Protein AF-A0A523G221-F1 (afdb_monomer_lite)

Foldseek 3Di:
DDVVLVVLLCVVCVVVVHHSVVSLVVLVVVQVVVCPDPDHGDPSVVSSVVVSVVVVVVVVVVD

Secondary structure (DSSP, 8-state):
--HHHHHHHHHHHHHTTS-HHHHHHHHHHHHHHGGGSSSPPPPHHHHHHHHHHHHHHHHHTT-

Sequence (63 aa):
MEDAFWQEIRRAAEEQGISTARLIERIDQARMADASSATLPPNLSSALRLYVLARLQARAGKG

pLDDT: mean 90.23, std 12.74, range [44.22, 98.5]

Structure (mmCIF, N/CA/C/O backbone):
data_AF-A0A523G221-F1
#
_entry.id   AF-A0A523G221-F1
#
loop_
_atom_site.group_PDB
_atom_site.id
_atom_site.type_symbol
_atom_site.label_atom_id
_atom_site.label_alt_id
_atom_site.label_comp_id
_atom_site.label_asym_id
_atom_site.label_entity_id
_atom_site.label_seq_id
_atom_site.pdbx_PDB_ins_code
_atom_site.Cartn_x
_atom_site.Cartn_y
_atom_site.Cartn_z
_atom_site.occupancy
_atom_site.B_iso_or_equiv
_atom_site.auth_seq_id
_atom_site.auth_comp_id
_atom_site.auth_asym_id
_atom_site.auth_atom_id
_atom_site.pdbx_PDB_model_num
ATOM 1 N N . MET A 1 1 ? 7.721 11.287 -0.074 1.00 85.69 1 MET A N 1
ATOM 2 C CA . MET A 1 1 ? 6.281 11.070 -0.311 1.00 85.69 1 MET A CA 1
ATOM 3 C C . MET A 1 1 ? 5.522 12.034 0.572 1.00 85.69 1 MET A C 1
ATOM 5 O O . MET A 1 1 ? 5.973 12.291 1.679 1.00 85.69 1 MET A O 1
ATOM 9 N N . GLU A 1 2 ? 4.444 12.594 0.050 1.00 96.56 2 GLU A N 1
ATOM 10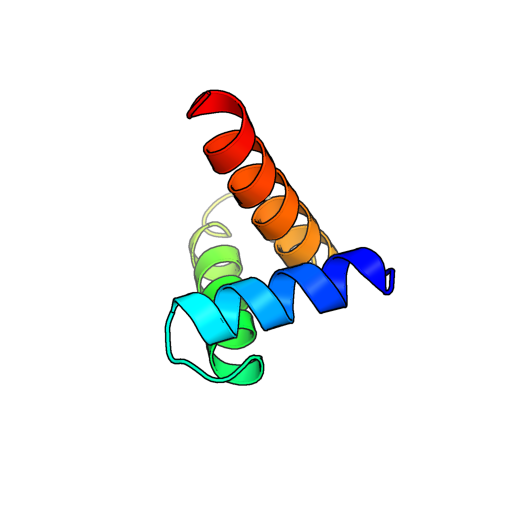 C CA . GLU A 1 2 ? 3.667 13.671 0.649 1.00 96.56 2 GLU A CA 1
ATOM 11 C C . GLU A 1 2 ? 2.639 13.099 1.644 1.00 96.56 2 GLU A C 1
ATOM 13 O O . GLU A 1 2 ? 2.152 11.979 1.466 1.00 96.56 2 GLU A O 1
ATOM 18 N N . ASP A 1 3 ? 2.281 13.859 2.682 1.00 96.62 3 ASP A N 1
ATOM 19 C CA . ASP A 1 3 ? 1.427 13.378 3.782 1.00 96.62 3 ASP A CA 1
ATOM 20 C C . ASP A 1 3 ? 0.052 12.879 3.327 1.00 96.62 3 ASP A C 1
ATOM 22 O O . ASP A 1 3 ? -0.461 11.898 3.870 1.00 96.62 3 ASP A O 1
ATOM 26 N N . ALA A 1 4 ? -0.518 13.503 2.293 1.00 96.50 4 ALA A N 1
ATOM 27 C CA . ALA A 1 4 ? -1.790 13.086 1.708 1.00 96.50 4 ALA A CA 1
ATOM 28 C C . ALA A 1 4 ? -1.748 11.630 1.202 1.00 96.50 4 ALA A C 1
ATOM 30 O O . ALA A 1 4 ? -2.692 10.870 1.417 1.00 96.50 4 ALA A O 1
ATOM 31 N N . PHE A 1 5 ? -0.627 11.195 0.612 1.00 97.62 5 PHE A N 1
ATOM 32 C CA . PHE A 1 5 ? -0.456 9.798 0.205 1.00 97.62 5 PHE A CA 1
ATOM 33 C C . PHE A 1 5 ? -0.362 8.873 1.420 1.00 97.62 5 PHE A C 1
ATOM 35 O O . PHE A 1 5 ? -0.981 7.812 1.428 1.00 97.62 5 PHE A O 1
ATOM 42 N N . TRP A 1 6 ? 0.352 9.273 2.477 1.00 97.88 6 TRP A N 1
ATOM 43 C CA . TRP A 1 6 ? 0.439 8.473 3.703 1.00 97.88 6 TRP A CA 1
ATOM 44 C C . TRP A 1 6 ? -0.907 8.290 4.401 1.00 97.88 6 TRP A C 1
ATOM 46 O O . TRP A 1 6 ? -1.139 7.239 5.000 1.00 97.88 6 TRP A O 1
ATOM 56 N N . GLN A 1 7 ? -1.778 9.298 4.358 1.00 98.12 7 GLN A N 1
ATOM 57 C CA . GLN A 1 7 ? -3.134 9.196 4.896 1.00 98.12 7 GLN A CA 1
ATOM 58 C C . GLN A 1 7 ? -3.967 8.185 4.105 1.00 98.12 7 GLN A C 1
ATOM 60 O O . GLN 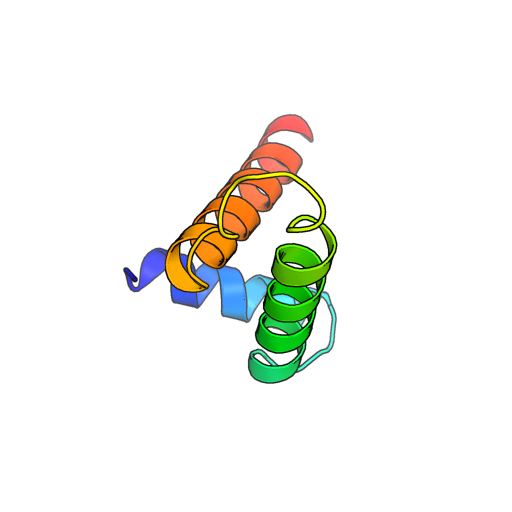A 1 7 ? -4.590 7.314 4.707 1.00 98.12 7 GLN A O 1
ATOM 65 N N . GLU A 1 8 ? -3.924 8.231 2.771 1.00 98.06 8 GLU A N 1
ATOM 66 C CA . GLU A 1 8 ? -4.667 7.271 1.948 1.00 98.06 8 GLU A CA 1
ATOM 67 C C . GLU A 1 8 ? -4.114 5.845 2.040 1.00 98.06 8 GLU A C 1
ATOM 69 O O . GLU A 1 8 ? -4.895 4.896 2.009 1.00 98.06 8 GLU A O 1
ATOM 74 N N . ILE A 1 9 ? -2.802 5.664 2.224 1.00 98.25 9 ILE A N 1
ATOM 75 C CA . ILE A 1 9 ? -2.209 4.337 2.465 1.00 98.25 9 ILE A CA 1
ATOM 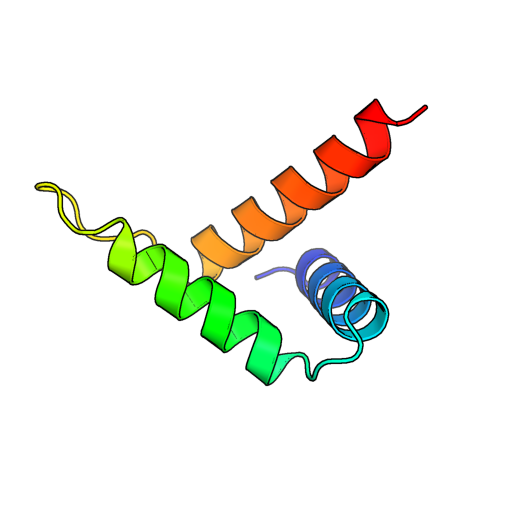76 C C . ILE A 1 9 ? -2.669 3.781 3.816 1.00 98.25 9 ILE A C 1
ATOM 78 O O . ILE A 1 9 ? -3.048 2.615 3.893 1.00 98.25 9 ILE A O 1
ATOM 82 N N . ARG A 1 10 ? -2.680 4.606 4.873 1.00 98.44 10 ARG A N 1
ATOM 83 C CA . ARG A 1 10 ? -3.201 4.204 6.190 1.00 98.44 10 ARG A CA 1
ATOM 84 C C . ARG A 1 10 ? -4.675 3.818 6.111 1.00 98.44 10 ARG A C 1
ATOM 86 O O . ARG A 1 10 ? -5.027 2.716 6.515 1.00 98.44 10 ARG A O 1
ATOM 93 N N . ARG A 1 11 ? -5.499 4.656 5.475 1.00 98.25 11 ARG A N 1
ATOM 94 C CA . ARG A 1 11 ? -6.920 4.371 5.231 1.00 98.25 11 ARG A CA 1
ATOM 95 C C . ARG A 1 11 ? -7.114 3.063 4.458 1.00 98.25 11 ARG A C 1
ATOM 97 O O . ARG A 1 11 ? -7.958 2.253 4.816 1.00 98.25 11 ARG A O 1
ATOM 104 N N . ALA A 1 12 ? -6.325 2.833 3.409 1.00 98.00 12 ALA A N 1
ATOM 105 C CA . ALA A 1 12 ? -6.410 1.612 2.613 1.00 98.00 12 ALA A CA 1
ATOM 106 C C . ALA A 1 12 ? -6.005 0.355 3.399 1.00 98.00 12 ALA A C 1
ATOM 108 O O . ALA A 1 12 ? -6.554 -0.717 3.147 1.00 98.00 12 ALA A O 1
ATOM 109 N N . ALA A 1 13 ? -5.047 0.469 4.322 1.00 98.38 13 ALA A N 1
ATOM 110 C CA . ALA A 1 13 ? -4.650 -0.625 5.203 1.00 98.38 13 ALA A CA 1
ATOM 111 C C . ALA A 1 13 ? -5.748 -0.935 6.235 1.00 98.38 13 ALA A C 1
ATOM 113 O O . ALA A 1 13 ? -6.108 -2.099 6.407 1.00 98.38 13 ALA A O 1
ATOM 114 N N . GLU A 1 14 ? -6.338 0.105 6.834 1.00 98.38 14 GLU A N 1
ATOM 115 C CA . GLU A 1 14 ? -7.476 0.004 7.758 1.00 98.38 14 GLU A CA 1
ATOM 116 C C . GLU A 1 14 ? -8.690 -0.665 7.098 1.00 98.38 14 GLU A C 1
ATOM 118 O O . GLU A 1 14 ? -9.231 -1.623 7.644 1.00 98.38 14 GLU A O 1
ATOM 123 N N . GLU A 1 15 ? -9.072 -0.238 5.890 1.00 97.38 15 GLU A N 1
ATOM 124 C CA . GLU A 1 15 ? -10.172 -0.844 5.119 1.00 97.38 15 GLU A CA 1
ATOM 125 C C . GLU A 1 15 ? -9.930 -2.323 4.781 1.00 97.38 15 GLU A C 1
ATOM 127 O O . GLU A 1 15 ? -10.876 -3.098 4.657 1.00 97.38 15 GLU A O 1
ATOM 132 N N . GLN A 1 16 ? -8.665 -2.724 4.633 1.00 96.81 16 GLN A N 1
ATOM 133 C CA . GLN A 1 16 ? -8.269 -4.112 4.384 1.00 96.81 16 GLN A CA 1
ATOM 134 C C . GLN A 1 16 ? -8.069 -4.926 5.672 1.00 96.81 16 GLN A C 1
ATOM 136 O O . GLN A 1 16 ? -7.771 -6.117 5.585 1.00 96.81 16 GLN A O 1
ATOM 141 N N . GLY A 1 17 ? -8.190 -4.311 6.854 1.00 98.19 17 GLY A N 1
ATOM 142 C CA . GLY A 1 17 ? -7.948 -4.969 8.139 1.00 98.19 17 GLY A CA 1
ATOM 143 C C . GLY A 1 17 ? -6.499 -5.435 8.336 1.00 98.19 17 GLY A C 1
ATOM 144 O O . GLY A 1 17 ? -6.261 -6.411 9.045 1.00 98.19 17 GLY A O 1
ATOM 145 N N . ILE A 1 18 ? -5.526 -4.779 7.693 1.00 98.50 18 ILE A N 1
ATOM 146 C CA . ILE A 1 18 ? -4.095 -5.109 7.799 1.00 98.50 18 ILE A CA 1
ATOM 147 C C . ILE A 1 18 ? -3.287 -3.911 8.299 1.00 98.50 18 ILE A C 1
ATOM 149 O O . ILE A 1 18 ? -3.729 -2.767 8.248 1.00 98.50 18 ILE A O 1
ATOM 153 N N . SER A 1 19 ? -2.061 -4.157 8.762 1.00 98.44 19 SER A N 1
ATOM 154 C CA . SER A 1 19 ? -1.156 -3.065 9.118 1.00 98.44 19 SER A CA 1
ATOM 155 C C . SER A 1 19 ? -0.668 -2.312 7.875 1.00 98.44 19 SER A C 1
ATOM 157 O O . SER A 1 19 ? -0.488 -2.887 6.798 1.00 98.44 19 SER A O 1
ATOM 159 N N . THR A 1 20 ? -0.364 -1.024 8.044 1.00 98.25 20 THR A N 1
ATOM 160 C CA . THR A 1 20 ? 0.271 -0.193 7.008 1.00 98.25 20 THR A CA 1
ATOM 161 C C . THR A 1 20 ? 1.555 -0.832 6.475 1.00 98.25 20 THR A C 1
ATOM 163 O O . THR A 1 20 ? 1.775 -0.851 5.268 1.00 98.25 20 THR A O 1
ATOM 166 N N . ALA A 1 21 ? 2.374 -1.417 7.356 1.00 98.06 21 ALA A N 1
ATOM 167 C CA . ALA A 1 21 ? 3.587 -2.133 6.965 1.00 98.06 21 ALA A CA 1
ATOM 168 C C . ALA A 1 21 ? 3.276 -3.326 6.048 1.00 98.06 21 ALA A C 1
ATOM 170 O O . ALA A 1 21 ? 3.904 -3.477 5.003 1.00 98.06 21 ALA A O 1
ATOM 171 N N . ARG A 1 22 ? 2.244 -4.116 6.374 1.00 98.44 22 ARG A N 1
ATOM 172 C CA . ARG A 1 22 ? 1.830 -5.263 5.558 1.00 98.44 22 ARG A CA 1
ATOM 173 C C . ARG A 1 22 ? 1.323 -4.842 4.181 1.00 98.44 22 ARG A C 1
ATOM 175 O O . ARG A 1 22 ? 1.574 -5.536 3.198 1.00 98.44 22 ARG A O 1
ATOM 182 N N . LEU A 1 23 ? 0.617 -3.714 4.096 1.00 98.44 23 LEU A N 1
ATOM 183 C CA . LEU A 1 23 ? 0.197 -3.150 2.815 1.00 98.44 23 LEU A CA 1
ATOM 184 C C . LEU A 1 23 ? 1.408 -2.725 1.972 1.00 98.44 23 LEU A C 1
ATOM 186 O O . LEU A 1 23 ? 1.477 -3.062 0.793 1.00 98.44 23 LEU A O 1
ATOM 190 N N . ILE A 1 24 ? 2.375 -2.033 2.583 1.00 98.00 24 ILE A N 1
ATOM 191 C CA . ILE A 1 24 ? 3.608 -1.605 1.911 1.00 98.00 24 ILE A CA 1
ATOM 192 C C . ILE A 1 24 ? 4.390 -2.817 1.398 1.00 98.00 24 ILE A C 1
ATOM 194 O O . ILE A 1 24 ? 4.778 -2.816 0.237 1.00 98.00 24 ILE A O 1
ATOM 198 N N . GLU A 1 25 ? 4.559 -3.867 2.207 1.00 98.06 25 GLU A N 1
ATOM 199 C CA . GLU A 1 25 ? 5.215 -5.116 1.790 1.00 98.06 25 GLU A CA 1
ATOM 200 C C . GLU A 1 25 ? 4.544 -5.750 0.569 1.00 98.06 25 GLU A C 1
ATOM 202 O O . GLU A 1 25 ? 5.229 -6.173 -0.357 1.00 98.06 25 GLU A O 1
ATOM 207 N N . ARG A 1 26 ? 3.206 -5.806 0.540 1.00 97.12 26 ARG A N 1
ATOM 208 C CA . ARG A 1 26 ? 2.464 -6.352 -0.608 1.00 97.12 26 ARG A CA 1
ATOM 209 C C . ARG A 1 26 ? 2.703 -5.539 -1.876 1.00 97.12 26 ARG A C 1
ATOM 211 O O . ARG A 1 26 ? 2.910 -6.118 -2.939 1.00 97.12 26 ARG A O 1
ATOM 218 N N . ILE A 1 27 ? 2.677 -4.210 -1.764 1.00 96.12 27 ILE A N 1
ATOM 219 C CA . ILE A 1 27 ? 2.939 -3.306 -2.892 1.00 96.12 27 ILE A CA 1
ATOM 220 C C . ILE A 1 27 ? 4.387 -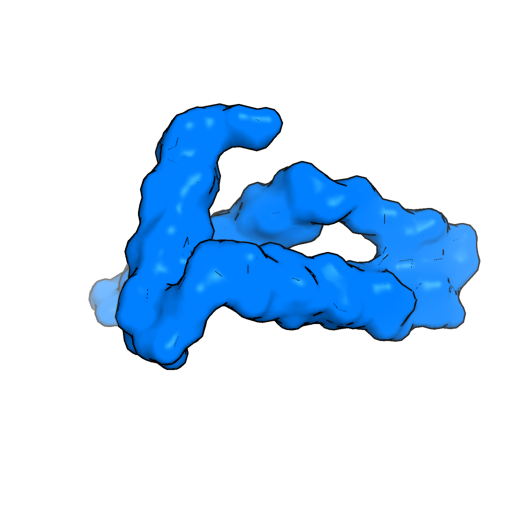3.461 -3.362 1.00 96.12 27 ILE A C 1
ATOM 222 O O . ILE A 1 27 ? 4.633 -3.535 -4.562 1.00 96.12 27 ILE A O 1
ATOM 226 N N . ASP A 1 28 ? 5.334 -3.554 -2.428 1.00 95.56 28 ASP A N 1
ATOM 227 C CA . ASP A 1 28 ? 6.747 -3.779 -2.712 1.00 95.56 28 ASP A CA 1
ATOM 228 C C . ASP A 1 28 ? 6.924 -5.089 -3.502 1.00 95.56 28 ASP A C 1
ATOM 230 O O . ASP A 1 28 ? 7.431 -5.070 -4.624 1.00 95.56 28 ASP A O 1
ATOM 234 N N . GLN A 1 29 ? 6.389 -6.200 -2.994 1.00 94.19 29 GLN A N 1
ATOM 235 C CA . GLN A 1 29 ? 6.441 -7.507 -3.654 1.00 94.19 29 GLN A CA 1
ATOM 236 C C . GLN A 1 29 ? 5.845 -7.484 -5.068 1.00 94.19 29 GLN A C 1
ATOM 238 O O . GLN A 1 29 ? 6.490 -7.961 -6.001 1.00 94.19 29 GLN A O 1
ATOM 243 N N . ALA A 1 30 ? 4.660 -6.888 -5.246 1.00 91.88 30 ALA A N 1
ATOM 244 C CA . ALA A 1 30 ? 4.016 -6.769 -6.556 1.00 91.88 30 ALA A CA 1
ATOM 245 C C . ALA A 1 30 ? 4.894 -5.998 -7.557 1.00 91.88 30 ALA A C 1
ATOM 247 O O . ALA A 1 30 ? 5.115 -6.455 -8.675 1.00 91.88 30 ALA A O 1
ATOM 248 N N . ARG A 1 31 ? 5.492 -4.883 -7.119 1.00 90.69 31 ARG A N 1
ATOM 249 C CA . ARG A 1 31 ? 6.415 -4.086 -7.943 1.00 90.69 31 ARG A CA 1
ATOM 250 C C . ARG A 1 31 ? 7.645 -4.885 -8.391 1.00 90.69 31 ARG A C 1
ATOM 252 O O . ARG A 1 31 ? 8.159 -4.621 -9.470 1.00 90.69 31 ARG A O 1
ATOM 259 N N . MET A 1 32 ? 8.161 -5.804 -7.565 1.00 89.19 32 MET A N 1
ATOM 260 C CA . MET A 1 32 ? 9.327 -6.622 -7.942 1.00 89.19 32 MET A CA 1
ATOM 261 C C . MET A 1 32 ? 8.951 -7.749 -8.896 1.00 89.19 32 MET A C 1
ATOM 263 O O . MET A 1 32 ? 9.770 -8.127 -9.725 1.00 89.19 32 MET A O 1
ATOM 267 N N . ALA A 1 33 ? 7.735 -8.286 -8.786 1.00 86.62 33 ALA A N 1
ATOM 268 C CA . ALA A 1 33 ? 7.256 -9.340 -9.675 1.00 86.62 33 ALA A CA 1
ATOM 269 C C . ALA A 1 33 ? 7.104 -8.844 -11.127 1.00 86.62 33 ALA A C 1
ATOM 271 O O . ALA A 1 33 ? 7.439 -9.568 -12.066 1.00 86.62 33 ALA A O 1
ATOM 272 N N . ASP A 1 34 ? 6.697 -7.584 -11.308 1.00 73.94 34 ASP A N 1
ATOM 273 C CA . ASP A 1 34 ? 6.576 -6.943 -12.625 1.00 73.94 34 ASP A CA 1
ATOM 274 C C . ASP A 1 34 ? 7.932 -6.563 -13.256 1.00 73.94 34 ASP A C 1
ATOM 276 O O . ASP A 1 34 ? 8.006 -6.256 -14.445 1.00 73.94 34 ASP A O 1
ATOM 280 N N . ALA A 1 35 ? 9.034 -6.638 -12.501 1.00 66.75 35 ALA A N 1
ATOM 281 C CA . ALA A 1 35 ? 10.392 -6.320 -12.960 1.00 66.75 35 ALA A CA 1
ATOM 282 C C . ALA A 1 35 ? 11.006 -7.357 -13.923 1.00 66.75 35 ALA A C 1
ATOM 284 O O . ALA A 1 35 ? 12.204 -7.323 -14.192 1.00 66.75 35 ALA A O 1
ATOM 285 N N . SER A 1 36 ? 10.215 -8.310 -14.418 1.00 59.88 36 SER A N 1
ATOM 286 C CA . SER A 1 36 ? 10.663 -9.414 -15.278 1.00 59.88 36 SER A CA 1
ATOM 287 C C . SER A 1 36 ? 11.039 -8.995 -16.711 1.00 59.88 36 SER A C 1
ATOM 289 O O . SER A 1 36 ? 11.481 -9.830 -17.497 1.00 59.88 36 SER A O 1
ATOM 291 N N . SER A 1 37 ? 10.912 -7.710 -17.052 1.00 53.97 37 SER A N 1
ATOM 292 C CA . SER A 1 37 ? 11.302 -7.130 -18.343 1.00 53.97 37 SER A CA 1
ATOM 293 C C . SER A 1 37 ? 12.468 -6.150 -18.172 1.00 53.97 37 SER A C 1
ATOM 295 O O . SER A 1 37 ? 12.739 -5.712 -17.063 1.00 53.97 37 SER A O 1
ATOM 297 N N . ALA A 1 38 ? 13.161 -5.804 -19.262 1.00 65.25 38 ALA A N 1
ATOM 298 C CA . ALA A 1 38 ? 14.462 -5.114 -19.357 1.00 65.25 38 ALA A CA 1
ATOM 299 C C . ALA A 1 38 ? 14.578 -3.698 -18.723 1.00 65.25 38 ALA A C 1
ATOM 301 O O . ALA A 1 38 ? 15.460 -2.921 -19.083 1.00 65.25 38 ALA A O 1
ATOM 302 N N . THR A 1 39 ? 13.689 -3.326 -17.803 1.00 66.88 39 THR A N 1
ATOM 303 C CA . THR A 1 39 ? 13.637 -2.044 -17.097 1.00 66.88 39 THR A CA 1
ATOM 304 C C . THR A 1 39 ? 13.596 -2.289 -15.590 1.00 66.88 39 THR A C 1
ATOM 306 O O . THR A 1 39 ? 12.844 -3.136 -15.114 1.00 66.88 39 THR A O 1
ATOM 309 N N . LEU A 1 40 ? 14.391 -1.534 -14.825 1.00 72.56 40 LEU A N 1
ATOM 310 C CA . LEU A 1 40 ? 14.353 -1.597 -13.362 1.00 72.56 40 LEU A CA 1
ATOM 311 C C . LEU A 1 40 ? 12.928 -1.299 -12.848 1.00 72.56 40 LEU A C 1
ATOM 313 O O . LEU A 1 40 ? 12.291 -0.370 -13.356 1.00 72.56 40 LEU A O 1
ATOM 317 N N . PRO A 1 41 ? 12.446 -2.011 -11.813 1.00 76.69 41 PRO A N 1
ATOM 318 C CA . PRO A 1 41 ? 11.158 -1.706 -11.217 1.00 76.69 41 PRO A CA 1
ATOM 319 C C . PRO A 1 41 ? 11.153 -0.280 -10.652 1.00 76.69 41 PRO A C 1
ATOM 321 O O . PRO A 1 41 ? 12.186 0.202 -10.168 1.00 76.69 41 PRO A O 1
ATOM 324 N N . PRO A 1 42 ? 9.998 0.407 -10.667 1.00 81.25 42 PRO A N 1
ATOM 325 C CA . PRO A 1 42 ? 9.886 1.726 -10.066 1.00 81.25 42 PRO A CA 1
ATOM 326 C C . PRO A 1 42 ? 10.252 1.662 -8.579 1.00 81.25 42 PRO A C 1
ATOM 328 O O . PRO A 1 42 ? 9.979 0.678 -7.887 1.00 81.25 42 PRO A O 1
ATOM 331 N N . ASN A 1 43 ? 10.850 2.736 -8.057 1.00 92.56 43 ASN A N 1
ATOM 332 C CA . ASN A 1 43 ? 11.129 2.818 -6.625 1.00 92.56 43 ASN A CA 1
ATOM 333 C C . ASN A 1 43 ? 9.826 2.706 -5.804 1.00 92.56 43 ASN A C 1
ATOM 335 O O . ASN A 1 43 ? 8.734 3.033 -6.283 1.00 92.56 43 ASN A O 1
ATOM 339 N N . LEU A 1 44 ? 9.943 2.267 -4.547 1.00 94.31 44 LEU A N 1
ATOM 340 C CA . LEU A 1 44 ? 8.785 2.032 -3.678 1.00 94.31 44 LEU A CA 1
ATOM 341 C C . LEU A 1 44 ? 7.907 3.284 -3.518 1.00 94.31 44 LEU A C 1
ATOM 343 O O . LEU A 1 44 ? 6.686 3.184 -3.537 1.00 94.31 44 LEU A O 1
ATOM 347 N N . SER A 1 45 ? 8.501 4.478 -3.433 1.00 95.88 45 SER A N 1
ATOM 348 C CA . SER A 1 45 ? 7.726 5.722 -3.317 1.00 95.88 45 SER A CA 1
ATOM 349 C C . SER A 1 45 ? 6.848 5.990 -4.544 1.00 95.88 45 SER A C 1
ATOM 351 O O . SER A 1 45 ? 5.720 6.450 -4.396 1.00 95.88 45 SER A O 1
ATOM 353 N N . SER A 1 46 ? 7.331 5.712 -5.755 1.00 94.38 46 SER A N 1
ATOM 354 C CA . SER A 1 46 ? 6.535 5.831 -6.981 1.00 94.38 46 SER A CA 1
ATOM 355 C C . SER A 1 46 ? 5.435 4.771 -7.036 1.00 94.38 46 SER A C 1
ATOM 357 O O . SER A 1 46 ? 4.292 5.106 -7.339 1.00 94.38 46 SER A O 1
ATOM 359 N N . ALA A 1 47 ? 5.744 3.523 -6.671 1.00 95.31 47 ALA A N 1
ATOM 360 C CA . ALA A 1 47 ? 4.756 2.443 -6.613 1.00 95.31 47 ALA A CA 1
ATOM 361 C C . ALA A 1 47 ? 3.610 2.757 -5.632 1.00 95.31 47 ALA A C 1
ATOM 363 O O . ALA A 1 47 ? 2.439 2.587 -5.969 1.00 95.31 47 ALA A O 1
ATOM 364 N N . LEU A 1 48 ? 3.928 3.301 -4.453 1.00 97.25 48 LEU A N 1
ATOM 365 C CA . LEU A 1 48 ? 2.933 3.724 -3.463 1.00 97.25 48 LEU A CA 1
ATOM 366 C C . LEU A 1 48 ? 2.023 4.844 -3.990 1.00 97.25 48 LEU A C 1
ATOM 368 O O . LEU A 1 48 ? 0.810 4.793 -3.789 1.00 97.25 48 LEU A O 1
ATOM 372 N N . ARG A 1 49 ? 2.576 5.835 -4.703 1.00 96.88 49 ARG A N 1
ATOM 373 C CA . ARG A 1 49 ? 1.766 6.905 -5.312 1.00 96.88 49 ARG A CA 1
ATOM 374 C C . ARG A 1 49 ? 0.828 6.373 -6.394 1.00 96.88 49 ARG A C 1
ATOM 376 O O . ARG A 1 49 ? -0.336 6.765 -6.421 1.00 96.88 49 ARG A O 1
ATOM 383 N N . LEU A 1 50 ? 1.309 5.463 -7.246 1.00 95.94 50 LEU A N 1
ATOM 384 C CA . LEU A 1 50 ? 0.489 4.817 -8.278 1.00 95.94 50 LEU A CA 1
ATOM 385 C C . LEU A 1 50 ? -0.627 3.964 -7.667 1.00 95.94 50 LEU A C 1
ATOM 387 O O . LEU A 1 50 ? -1.763 4.030 -8.129 1.00 95.94 50 LEU A O 1
ATOM 391 N N . TYR A 1 51 ? -0.333 3.232 -6.590 1.00 96.62 51 TYR A N 1
ATOM 392 C CA . TYR A 1 51 ? -1.339 2.487 -5.837 1.00 96.62 51 TYR A CA 1
ATOM 393 C C . TYR A 1 51 ? -2.460 3.403 -5.319 1.00 96.62 51 TYR A C 1
ATOM 395 O O . TYR A 1 51 ? -3.642 3.122 -5.531 1.00 96.62 51 TYR A O 1
ATOM 403 N N . VAL A 1 52 ? -2.103 4.524 -4.679 1.00 97.62 52 VAL A N 1
ATOM 404 C CA . VAL A 1 52 ? -3.086 5.501 -4.180 1.00 97.62 52 VAL A CA 1
ATOM 405 C C . VAL A 1 52 ? -3.907 6.087 -5.328 1.00 97.62 52 VAL A C 1
ATOM 407 O O . VAL A 1 52 ? -5.131 6.142 -5.222 1.00 97.62 52 VAL A O 1
ATOM 410 N N . LEU A 1 53 ? -3.264 6.477 -6.433 1.00 96.62 53 LEU A N 1
ATOM 411 C CA . LEU A 1 53 ? -3.948 7.019 -7.608 1.00 96.62 53 LEU A CA 1
ATOM 412 C C . LEU A 1 53 ? -4.976 6.029 -8.169 1.00 96.62 53 LEU A C 1
ATOM 414 O O . LEU A 1 53 ? -6.143 6.390 -8.317 1.00 96.62 53 LEU A O 1
ATOM 418 N N . ALA A 1 54 ? -4.570 4.781 -8.416 1.00 96.06 54 ALA A N 1
ATOM 419 C CA . ALA A 1 54 ? -5.454 3.738 -8.932 1.00 96.06 54 ALA A CA 1
ATOM 420 C C . ALA A 1 54 ? -6.648 3.496 -7.995 1.00 96.06 54 ALA A C 1
ATOM 422 O O . ALA A 1 54 ? -7.793 3.387 -8.439 1.00 96.06 54 ALA A O 1
ATOM 423 N N . ARG A 1 55 ? -6.407 3.483 -6.677 1.00 95.56 55 ARG A N 1
ATOM 424 C CA . ARG A 1 55 ? -7.467 3.334 -5.674 1.00 95.56 55 ARG A CA 1
ATOM 425 C C . ARG A 1 55 ? -8.444 4.515 -5.681 1.00 95.56 55 ARG A C 1
ATOM 427 O O . ARG A 1 55 ? -9.651 4.297 -5.588 1.00 95.56 55 ARG A O 1
ATOM 434 N N . LEU A 1 56 ? -7.958 5.752 -5.790 1.00 95.44 56 LEU A N 1
ATOM 435 C CA . LEU A 1 56 ? -8.813 6.943 -5.863 1.00 95.44 56 LEU A CA 1
ATOM 436 C C . LEU A 1 56 ? -9.641 6.967 -7.154 1.00 95.44 56 LEU A C 1
ATOM 438 O O . LEU A 1 56 ? -10.838 7.239 -7.096 1.00 95.44 56 LEU A O 1
ATOM 442 N N . GLN A 1 57 ? -9.047 6.604 -8.293 1.00 95.50 57 GLN A N 1
ATOM 443 C CA . GLN A 1 57 ? -9.754 6.472 -9.572 1.00 95.50 57 GLN A CA 1
ATOM 444 C C . GLN A 1 57 ? -10.860 5.411 -9.506 1.00 95.50 57 GLN A C 1
ATOM 446 O O . GLN A 1 57 ? -11.984 5.669 -9.928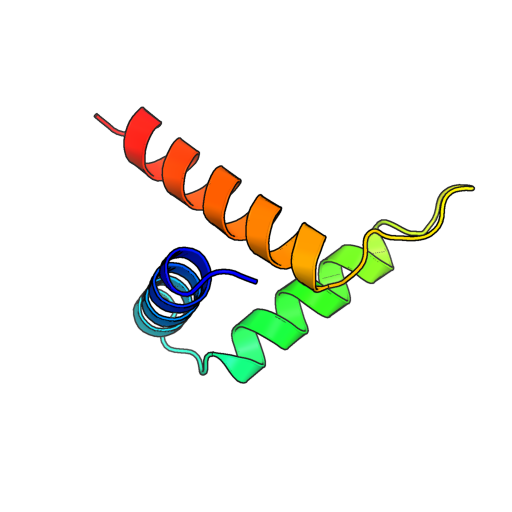 1.00 95.50 57 GLN A O 1
ATOM 451 N N . ALA A 1 58 ? -10.583 4.252 -8.901 1.00 93.88 58 ALA A N 1
ATOM 452 C CA . ALA A 1 58 ? -11.575 3.194 -8.713 1.00 93.88 58 ALA A CA 1
ATOM 453 C C . ALA A 1 58 ? -12.748 3.607 -7.804 1.00 93.88 58 ALA A C 1
ATOM 455 O O . ALA A 1 58 ? -13.836 3.045 -7.915 1.00 93.88 58 ALA A O 1
ATOM 456 N N . ARG A 1 59 ? -12.545 4.574 -6.898 1.00 91.44 59 ARG A N 1
ATOM 457 C CA . ARG A 1 59 ? -13.611 5.157 -6.064 1.00 91.44 59 ARG A CA 1
ATOM 458 C C . ARG A 1 59 ? -14.389 6.237 -6.811 1.00 91.44 59 ARG A C 1
ATOM 460 O O . ARG A 1 59 ? -15.606 6.277 -6.694 1.00 91.44 59 ARG A O 1
ATOM 467 N N . ALA A 1 60 ? -13.703 7.074 -7.587 1.00 89.94 60 ALA A N 1
ATOM 468 C CA . ALA A 1 60 ? -14.325 8.130 -8.383 1.00 89.94 60 ALA A CA 1
ATOM 469 C 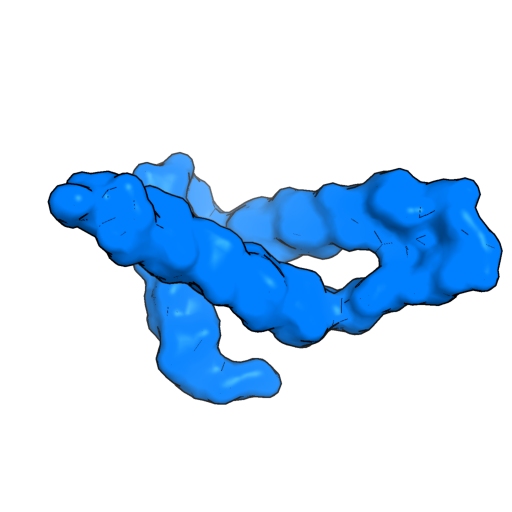C . ALA A 1 60 ? -15.187 7.574 -9.530 1.00 89.94 60 ALA A C 1
ATOM 471 O O . ALA A 1 60 ? -16.228 8.138 -9.833 1.00 89.94 60 ALA A O 1
ATOM 472 N N . GLY A 1 61 ? -14.789 6.448 -10.132 1.00 77.81 61 GLY A N 1
ATOM 473 C CA . GLY A 1 61 ? -15.565 5.757 -11.170 1.00 77.81 61 GLY A CA 1
ATOM 474 C C . GLY A 1 61 ? -16.737 4.910 -10.654 1.00 77.81 61 GLY A C 1
ATOM 475 O O . GLY A 1 61 ? -17.383 4.238 -11.449 1.00 77.81 61 GLY A O 1
ATOM 476 N N . LYS A 1 62 ? -16.996 4.899 -9.338 1.00 57.41 62 LYS A N 1
ATOM 477 C CA . LYS A 1 62 ? -18.137 4.215 -8.699 1.00 57.41 62 LYS A CA 1
ATOM 478 C C . LYS A 1 62 ? -19.258 5.188 -8.282 1.00 57.41 62 LYS A C 1
ATOM 480 O O . LYS A 1 62 ? -20.008 4.877 -7.359 1.00 57.41 62 LYS A O 1
ATOM 485 N N . GLY A 1 63 ? -19.336 6.354 -8.925 1.00 44.22 63 GLY A N 1
ATOM 486 C CA . GLY A 1 63 ? -20.378 7.371 -8.729 1.00 44.22 63 GLY A CA 1
ATOM 487 C C . GLY A 1 63 ? -21.392 7.381 -9.858 1.00 44.22 63 GLY A C 1
ATOM 488 O O . GLY A 1 63 ? -20.954 7.229 -11.019 1.00 44.22 63 GLY A O 1
#

Radius of gyration: 12.42 Å; chains: 1; bounding box: 35×23×28 Å